Protein AF-A0A2V9H3C1-F1 (afdb_monomer_lite)

Secondary structure (DSSP, 8-state):
-HHHHHHTT--HHHHHHHHTTSS---HHHHHHHHHHTTS-GGGGSPPPP---SS--GGGPPP-EEETTEE-

Radius of gyration: 18.51 Å; chains: 1; bounding box: 47×23×43 Å

pLDDT: mean 89.6, std 7.92, range [68.81, 97.0]

Foldseek 3Di:
DVVLCVQLVHDPVQVVCVVVVNDDDDPVSLCSSCVVVVHDSCVVDDDPPDPDPDADPVRDDWDDPDPPDTD

Structure (mmCIF, N/CA/C/O backbone):
data_AF-A0A2V9H3C1-F1
#
_entry.id   AF-A0A2V9H3C1-F1
#
loop_
_atom_site.group_PDB
_atom_site.id
_atom_site.type_symbol
_atom_site.label_atom_id
_atom_site.label_alt_id
_atom_site.label_comp_id
_atom_site.label_asym_id
_atom_site.label_entity_id
_atom_site.label_seq_id
_atom_site.pdbx_PDB_ins_code
_at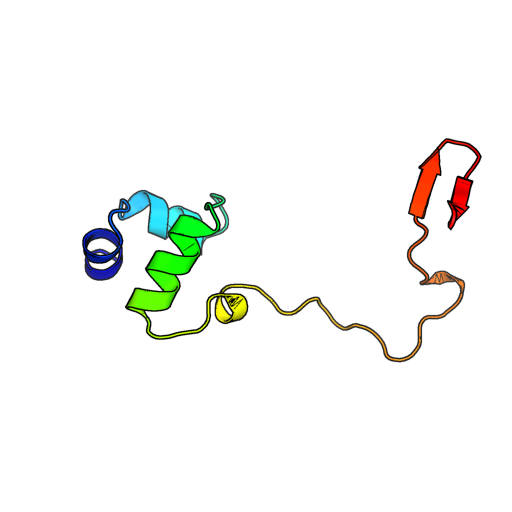om_site.Cartn_x
_atom_site.Cartn_y
_atom_site.Cartn_z
_atom_site.occupancy
_atom_site.B_iso_or_equiv
_atom_site.auth_seq_id
_atom_site.auth_comp_id
_atom_site.auth_asym_id
_atom_site.auth_atom_id
_atom_site.pdbx_PDB_model_num
ATOM 1 N N . LEU A 1 1 ? -14.422 2.915 4.516 1.00 84.38 1 LEU A N 1
ATOM 2 C CA . LEU A 1 1 ? -13.131 3.039 5.242 1.00 84.38 1 LEU A CA 1
ATOM 3 C C . LEU A 1 1 ? -13.181 2.700 6.737 1.00 84.38 1 LEU A C 1
ATOM 5 O O . LEU A 1 1 ? -12.305 1.972 7.184 1.00 84.38 1 LEU A O 1
ATOM 9 N N . ALA A 1 2 ? -14.137 3.210 7.528 1.00 93.94 2 ALA A N 1
ATOM 10 C CA . ALA A 1 2 ? -14.106 3.092 8.999 1.00 93.94 2 ALA A CA 1
ATOM 11 C C . ALA A 1 2 ? -13.985 1.653 9.541 1.00 93.94 2 ALA A C 1
ATOM 13 O O . ALA A 1 2 ? -13.247 1.409 10.493 1.00 93.94 2 ALA A O 1
ATOM 14 N N . GLN A 1 3 ? -14.658 0.691 8.907 1.00 95.81 3 GLN A N 1
ATOM 15 C CA . GLN A 1 3 ? -14.581 -0.723 9.277 1.00 95.81 3 GLN A CA 1
ATOM 16 C C . GLN A 1 3 ? -13.174 -1.308 9.071 1.00 95.81 3 GLN A C 1
ATOM 18 O O . GLN A 1 3 ? -12.629 -1.936 9.974 1.00 95.81 3 GLN A O 1
ATOM 23 N N . VAL A 1 4 ? -12.572 -1.063 7.905 1.00 94.00 4 VAL A N 1
ATOM 24 C CA . VAL A 1 4 ? -11.226 -1.540 7.546 1.00 94.00 4 VAL A CA 1
ATOM 25 C C . VAL A 1 4 ? -10.192 -0.898 8.459 1.00 94.00 4 VAL A C 1
ATOM 27 O O . VAL A 1 4 ? -9.343 -1.590 9.007 1.00 94.00 4 VAL A O 1
ATOM 30 N N . ALA A 1 5 ? -10.297 0.416 8.668 1.00 95.75 5 ALA A N 1
ATOM 31 C CA . ALA A 1 5 ? -9.434 1.173 9.566 1.00 95.75 5 ALA A CA 1
ATOM 32 C C . ALA A 1 5 ? -9.414 0.546 10.971 1.00 95.75 5 ALA A C 1
ATOM 34 O O . ALA A 1 5 ? -8.354 0.202 11.491 1.00 95.75 5 ALA A O 1
ATOM 35 N N . ARG A 1 6 ? -10.601 0.265 11.525 1.00 95.50 6 ARG A N 1
ATOM 36 C CA . ARG A 1 6 ? -10.755 -0.400 12.824 1.00 95.50 6 ARG A CA 1
ATOM 37 C C . ARG A 1 6 ? -10.170 -1.814 12.835 1.00 95.50 6 ARG A C 1
ATOM 39 O O . ARG A 1 6 ? -9.383 -2.136 13.717 1.00 95.50 6 ARG A O 1
ATOM 46 N N . ALA A 1 7 ? -10.513 -2.645 11.852 1.00 95.44 7 ALA A N 1
ATOM 47 C CA . ALA A 1 7 ? -10.074 -4.041 11.794 1.00 95.44 7 ALA A CA 1
ATOM 48 C C . ALA A 1 7 ? -8.564 -4.195 11.548 1.00 95.44 7 ALA A C 1
ATOM 50 O O . ALA A 1 7 ? -7.950 -5.177 11.958 1.00 95.44 7 ALA A O 1
ATOM 51 N N . THR A 1 8 ? -7.958 -3.222 10.871 1.00 94.44 8 THR A N 1
ATOM 52 C CA . THR A 1 8 ? -6.537 -3.223 10.519 1.00 94.44 8 THR A CA 1
ATOM 53 C C . THR A 1 8 ? -5.711 -2.309 11.418 1.00 94.44 8 THR A C 1
ATOM 55 O O . THR A 1 8 ? -4.524 -2.151 11.154 1.00 94.44 8 THR A O 1
ATOM 58 N N . GLY A 1 9 ? -6.286 -1.712 12.468 1.00 94.75 9 GLY A N 1
ATOM 59 C CA . GLY A 1 9 ? -5.564 -0.853 13.411 1.00 94.75 9 GLY A CA 1
ATOM 60 C C . GLY A 1 9 ? -4.859 0.339 12.754 1.00 94.75 9 GLY A C 1
ATOM 61 O O . GLY A 1 9 ? -3.735 0.663 13.132 1.00 94.75 9 GLY A O 1
ATOM 62 N N . VAL A 1 10 ? -5.472 0.947 11.736 1.00 94.81 10 VAL A N 1
ATOM 63 C CA . VAL A 1 10 ? -5.000 2.196 11.111 1.00 94.81 10 VAL A CA 1
ATOM 64 C C . VAL A 1 10 ? -6.075 3.271 11.224 1.00 94.81 10 VAL A C 1
ATOM 66 O O . VAL A 1 10 ? -7.250 2.965 11.414 1.00 94.81 10 VAL A O 1
ATOM 69 N N . SER A 1 11 ? -5.701 4.545 11.103 1.00 96.75 11 SER A N 1
ATOM 70 C CA . SER A 1 11 ? -6.691 5.623 11.113 1.00 96.75 11 SER A CA 1
ATOM 71 C C . SER 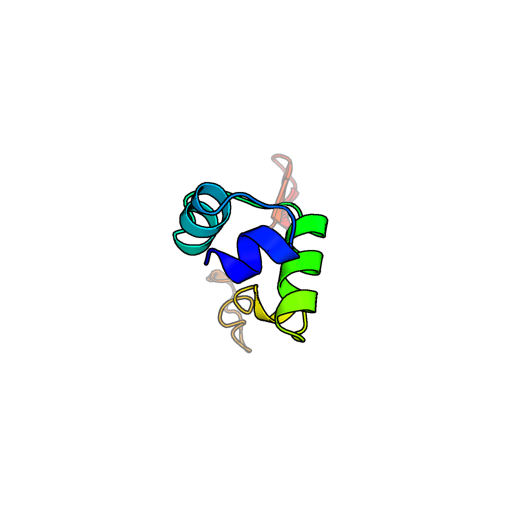A 1 11 ? -7.447 5.705 9.782 1.00 96.75 11 SER A C 1
ATOM 73 O O . SER A 1 11 ? -6.939 5.335 8.720 1.00 96.75 11 SER A O 1
ATOM 75 N N . VAL A 1 12 ? -8.675 6.229 9.824 1.00 97.00 12 VAL A N 1
ATOM 76 C CA . VAL A 1 12 ? -9.465 6.490 8.608 1.00 97.00 12 VAL A CA 1
ATOM 77 C C . VAL A 1 12 ? -8.754 7.497 7.702 1.00 97.00 12 VAL A C 1
ATOM 79 O O . VAL A 1 12 ? -8.710 7.296 6.493 1.00 97.00 12 VAL A O 1
ATOM 82 N N . GLY A 1 13 ? -8.145 8.536 8.285 1.00 96.56 13 GLY A N 1
ATOM 83 C CA . GLY A 1 13 ? -7.368 9.532 7.545 1.00 96.56 13 GLY A CA 1
ATOM 84 C C . GLY A 1 13 ? -6.150 8.929 6.844 1.00 96.56 13 GLY A C 1
ATOM 85 O O . GLY A 1 13 ? -5.921 9.226 5.675 1.00 96.56 13 GLY A O 1
ATOM 86 N N . PHE A 1 14 ? -5.430 8.020 7.513 1.00 95.44 14 PHE A N 1
ATOM 87 C CA . PHE A 1 14 ? -4.324 7.273 6.910 1.00 95.44 14 PHE A CA 1
ATOM 88 C C . PHE A 1 14 ? -4.793 6.458 5.705 1.00 95.44 14 PHE A C 1
ATOM 90 O O . PHE A 1 14 ? -4.224 6.579 4.624 1.00 95.44 14 PHE A O 1
ATOM 97 N N . LEU A 1 15 ? -5.854 5.662 5.873 1.00 95.56 15 LEU A N 1
ATOM 98 C CA . LEU A 1 15 ? -6.378 4.821 4.797 1.00 95.56 15 LEU A CA 1
ATOM 99 C C . LEU A 1 15 ? -6.864 5.672 3.609 1.00 95.56 15 LEU A C 1
ATOM 101 O O . LEU A 1 15 ? -6.629 5.3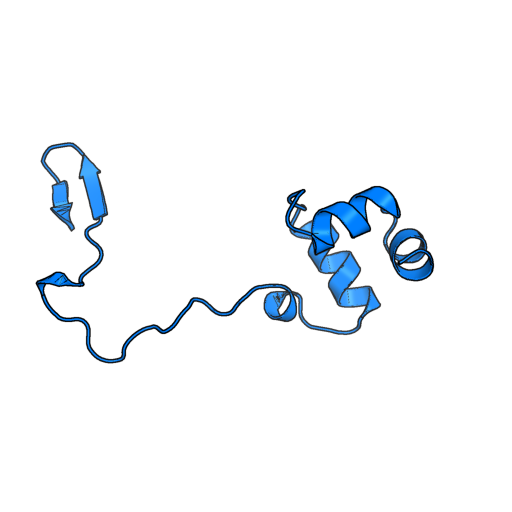18 2.462 1.00 95.56 15 LEU A O 1
ATOM 105 N N . SER A 1 16 ? -7.443 6.841 3.887 1.00 96.38 16 SER A N 1
ATOM 106 C CA . SER A 1 16 ? -7.884 7.794 2.868 1.00 96.38 16 SER A CA 1
ATOM 107 C C . SER A 1 16 ? -6.717 8.440 2.109 1.00 96.38 16 SER A C 1
ATOM 109 O O . SER A 1 16 ? -6.773 8.586 0.890 1.00 96.38 16 SER A O 1
ATOM 111 N N . ALA A 1 17 ? -5.640 8.815 2.807 1.00 96.44 17 ALA A N 1
ATOM 112 C CA . ALA A 1 17 ? -4.425 9.332 2.176 1.00 96.44 17 ALA A CA 1
ATOM 113 C C . ALA A 1 17 ? -3.700 8.253 1.354 1.00 96.44 17 ALA A C 1
ATOM 115 O O . ALA A 1 17 ? -3.155 8.561 0.295 1.00 96.44 17 ALA A O 1
ATOM 116 N N . LEU A 1 18 ? -3.730 6.998 1.816 1.00 94.56 18 LEU A N 1
ATOM 117 C CA . LEU A 1 18 ? -3.173 5.847 1.108 1.00 94.56 18 LEU A CA 1
ATOM 118 C C . LEU A 1 18 ? -3.910 5.585 -0.215 1.00 94.56 18 LEU A C 1
ATOM 120 O O . LEU A 1 18 ? -3.258 5.455 -1.245 1.00 94.56 18 LEU A O 1
ATOM 124 N N . GLU A 1 19 ? -5.247 5.572 -0.208 1.00 93.00 19 GLU A N 1
ATOM 125 C CA . GLU A 1 19 ? -6.065 5.376 -1.420 1.00 93.00 19 GLU A CA 1
ATOM 126 C C . GLU A 1 19 ? -5.851 6.479 -2.469 1.00 93.00 19 GLU A C 1
ATOM 128 O O . GLU A 1 19 ? -5.909 6.213 -3.665 1.00 93.00 19 GLU A O 1
ATOM 133 N N . ARG A 1 20 ? -5.551 7.711 -2.038 1.00 95.00 20 ARG A N 1
ATOM 134 C CA . ARG A 1 20 ? -5.226 8.834 -2.936 1.00 95.00 20 ARG A CA 1
ATOM 135 C C . ARG A 1 20 ? -3.756 8.891 -3.367 1.00 95.00 20 ARG A C 1
ATOM 137 O O . ARG A 1 20 ? -3.356 9.865 -3.998 1.00 95.00 20 ARG A O 1
ATOM 144 N N . GLY A 1 21 ? -2.925 7.931 -2.958 1.00 92.50 21 GLY A N 1
ATOM 145 C CA . GLY A 1 21 ? -1.485 7.940 -3.237 1.00 92.50 21 GLY A CA 1
ATOM 146 C C . GLY A 1 21 ? -0.704 9.061 -2.534 1.00 92.50 21 GLY A C 1
ATOM 147 O O . GLY A 1 21 ? 0.468 9.278 -2.833 1.00 92.50 21 GLY A O 1
ATOM 148 N N . GLN A 1 22 ? -1.321 9.766 -1.581 1.00 94.19 22 GLN A N 1
ATOM 149 C CA . GLN A 1 22 ? -0.694 10.860 -0.829 1.00 94.19 22 GLN A CA 1
ATOM 150 C C . GLN A 1 22 ? 0.229 10.357 0.287 1.00 94.19 22 GLN A C 1
ATOM 152 O O . GLN A 1 22 ? 1.020 11.124 0.831 1.00 94.19 22 GLN A O 1
ATOM 157 N N . MET A 1 23 ? 0.125 9.078 0.654 1.00 92.50 23 MET A N 1
ATOM 158 C CA . MET A 1 23 ? 0.937 8.472 1.701 1.00 92.50 23 MET A CA 1
ATOM 159 C C . MET A 1 23 ? 1.378 7.066 1.307 1.00 92.50 23 MET A C 1
ATOM 161 O O . MET A 1 23 ? 0.614 6.299 0.727 1.00 92.50 23 MET A O 1
ATOM 165 N N . ARG A 1 24 ? 2.615 6.713 1.665 1.00 91.50 24 ARG A N 1
ATOM 166 C CA . ARG A 1 24 ? 3.140 5.352 1.521 1.00 91.50 24 ARG A CA 1
ATOM 167 C C . ARG A 1 24 ? 2.908 4.555 2.800 1.00 91.50 24 ARG A C 1
ATOM 169 O O . ARG A 1 24 ? 2.907 5.101 3.899 1.00 91.50 24 ARG A O 1
ATOM 176 N N . SER A 1 25 ? 2.734 3.249 2.649 1.00 92.50 25 SER A N 1
ATOM 177 C CA . SER A 1 25 ? 2.490 2.317 3.749 1.00 92.50 25 SER A CA 1
ATOM 178 C C . SER A 1 25 ? 3.597 1.272 3.827 1.00 92.50 25 SER A C 1
ATOM 180 O O . SER A 1 25 ? 4.241 0.957 2.827 1.00 92.50 25 SER A O 1
ATOM 182 N N . SER A 1 26 ? 3.807 0.702 5.013 1.00 95.00 26 SER A N 1
ATOM 183 C CA . SER A 1 26 ? 4.691 -0.452 5.165 1.00 95.00 26 SER A CA 1
ATOM 184 C C . SER A 1 26 ? 4.045 -1.714 4.582 1.00 95.00 26 SER A C 1
ATOM 186 O O . SER A 1 26 ? 2.821 -1.885 4.602 1.00 95.00 26 SER A O 1
ATOM 188 N N . ILE A 1 27 ? 4.873 -2.661 4.132 1.00 95.50 27 ILE A N 1
ATOM 189 C CA . ILE A 1 27 ? 4.404 -3.970 3.641 1.00 95.50 27 ILE A CA 1
ATOM 190 C C . ILE A 1 27 ? 3.602 -4.702 4.727 1.00 95.50 27 ILE A C 1
ATOM 192 O O . ILE A 1 27 ? 2.599 -5.352 4.436 1.00 95.50 27 ILE A O 1
ATOM 196 N N . ALA A 1 28 ? 4.000 -4.573 5.997 1.00 95.19 28 ALA A N 1
ATOM 197 C CA . ALA A 1 28 ? 3.292 -5.185 7.117 1.00 95.19 28 ALA A CA 1
ATOM 198 C C . ALA A 1 28 ? 1.841 -4.685 7.229 1.00 95.19 28 ALA A C 1
ATOM 200 O O . ALA A 1 28 ? 0.926 -5.495 7.406 1.00 95.19 28 ALA A O 1
ATOM 201 N N . THR A 1 29 ? 1.628 -3.376 7.071 1.00 95.56 29 THR A N 1
ATOM 202 C CA . THR A 1 29 ? 0.296 -2.761 7.082 1.00 95.56 29 THR A CA 1
ATOM 203 C C . THR A 1 29 ? -0.514 -3.170 5.853 1.00 95.56 29 THR A C 1
ATOM 205 O O . THR A 1 29 ? -1.657 -3.605 6.005 1.00 95.56 29 THR A O 1
ATOM 208 N N . LEU A 1 30 ? 0.078 -3.131 4.653 1.00 95.81 30 LEU A N 1
ATOM 209 C CA . LEU A 1 30 ? -0.577 -3.596 3.420 1.00 95.81 30 LEU A CA 1
ATOM 210 C C . LEU A 1 30 ? -1.005 -5.068 3.517 1.00 95.81 30 LEU A C 1
ATOM 212 O O . LEU A 1 30 ? -2.122 -5.415 3.145 1.00 95.81 30 LEU A O 1
ATOM 216 N N . ARG A 1 31 ? -0.175 -5.929 4.117 1.00 95.81 31 ARG A N 1
ATOM 217 C CA . ARG A 1 31 ? -0.508 -7.340 4.363 1.00 95.81 31 ARG A CA 1
ATOM 218 C C . ARG A 1 31 ? -1.716 -7.500 5.287 1.00 95.81 31 ARG A C 1
ATOM 220 O O . ARG A 1 31 ? -2.513 -8.414 5.099 1.00 95.81 31 ARG A O 1
ATOM 227 N N . ARG A 1 32 ? -1.855 -6.638 6.297 1.00 95.81 32 ARG A N 1
ATOM 228 C CA . ARG A 1 32 ? -2.987 -6.659 7.237 1.00 95.81 32 ARG A CA 1
ATOM 229 C C . ARG A 1 32 ? -4.284 -6.216 6.552 1.00 95.81 32 ARG A C 1
ATOM 231 O O . ARG A 1 32 ? -5.317 -6.845 6.759 1.00 95.81 32 ARG A O 1
ATOM 238 N N . ILE A 1 33 ? -4.201 -5.208 5.683 1.00 95.88 33 ILE A N 1
ATOM 239 C CA . ILE A 1 33 ? -5.308 -4.757 4.827 1.00 95.88 33 ILE A CA 1
ATOM 240 C C . ILE A 1 33 ? -5.720 -5.858 3.836 1.00 95.88 33 ILE A C 1
ATOM 242 O O . ILE A 1 33 ? -6.899 -6.195 3.760 1.00 95.88 33 ILE A O 1
ATOM 246 N N . ALA A 1 34 ? -4.766 -6.489 3.146 1.00 96.25 34 ALA A N 1
ATOM 247 C CA . ALA A 1 34 ? -5.042 -7.575 2.201 1.00 96.25 34 ALA A CA 1
ATOM 248 C C . ALA A 1 34 ? -5.759 -8.765 2.866 1.00 96.25 34 ALA A C 1
ATOM 250 O O . ALA A 1 34 ? -6.740 -9.278 2.329 1.00 96.25 34 ALA A O 1
ATOM 251 N N . ARG A 1 35 ? -5.336 -9.153 4.081 1.00 96.00 35 ARG A N 1
ATOM 252 C CA . ARG A 1 35 ? -6.012 -10.200 4.869 1.00 96.00 35 ARG A CA 1
ATOM 253 C C . ARG A 1 35 ? -7.457 -9.846 5.204 1.00 96.00 35 ARG A C 1
ATOM 255 O O . ARG A 1 35 ? -8.311 -10.722 5.122 1.00 96.00 35 ARG A O 1
ATOM 262 N N . PHE A 1 36 ? -7.734 -8.592 5.570 1.00 96.25 36 PHE A N 1
ATOM 263 C CA . PHE A 1 36 ? -9.100 -8.142 5.847 1.00 96.25 36 PHE A CA 1
ATOM 264 C C . PHE A 1 36 ? -10.007 -8.327 4.622 1.00 96.25 36 PHE A C 1
ATOM 266 O O . PHE A 1 36 ? -11.111 -8.851 4.747 1.00 96.25 36 PHE A O 1
ATOM 273 N N . TYR A 1 37 ? -9.504 -7.984 3.435 1.00 95.69 37 TYR A N 1
ATOM 274 C CA . TYR A 1 37 ? -10.215 -8.167 2.167 1.00 95.69 37 TYR A CA 1
ATOM 275 C C . TYR A 1 37 ? -10.152 -9.590 1.600 1.00 95.69 37 TYR A C 1
ATOM 277 O O . TYR A 1 37 ? -10.719 -9.841 0.541 1.00 95.69 37 TYR A O 1
ATOM 285 N N . ARG A 1 38 ? -9.477 -10.524 2.283 1.00 96.75 38 ARG A N 1
ATOM 286 C CA . ARG A 1 38 ? -9.257 -11.903 1.814 1.00 96.75 38 ARG A CA 1
ATOM 287 C C . ARG A 1 38 ? -8.642 -11.964 0.408 1.00 96.75 38 ARG A C 1
ATOM 289 O O . ARG A 1 38 ? -8.960 -12.854 -0.372 1.00 96.75 38 ARG A O 1
ATOM 296 N N . THR A 1 39 ? -7.746 -11.026 0.105 1.00 96.25 39 THR A N 1
ATOM 297 C CA . THR A 1 39 ? -7.012 -10.969 -1.164 1.00 96.25 39 THR A CA 1
ATOM 298 C C . THR A 1 39 ? -5.513 -11.174 -0.952 1.00 96.25 39 THR A C 1
ATOM 300 O O . THR A 1 39 ? -4.996 -11.092 0.168 1.00 96.25 39 THR A O 1
ATOM 303 N N . ASN A 1 40 ? -4.797 -11.436 -2.042 1.00 94.12 40 ASN A N 1
ATOM 304 C CA . ASN A 1 40 ? -3.342 -11.441 -2.050 1.00 94.12 40 ASN A CA 1
ATOM 305 C C . ASN A 1 40 ? -2.814 -9.997 -2.001 1.00 94.12 40 ASN A C 1
ATOM 307 O O . ASN A 1 40 ? -3.335 -9.122 -2.681 1.00 94.12 40 ASN A O 1
ATOM 311 N N . ILE A 1 41 ? -1.744 -9.748 -1.243 1.00 93.81 41 ILE A N 1
ATOM 312 C CA . ILE A 1 41 ? -1.100 -8.428 -1.181 1.00 93.81 41 ILE A CA 1
ATOM 313 C C . ILE A 1 41 ? -0.673 -7.911 -2.565 1.00 93.81 41 ILE A C 1
ATOM 315 O O . ILE A 1 41 ? -0.709 -6.707 -2.792 1.00 93.81 41 ILE A O 1
ATOM 319 N N . LEU A 1 42 ? -0.328 -8.805 -3.497 1.00 92.50 42 LEU A N 1
ATOM 320 C CA . LEU A 1 42 ? 0.029 -8.461 -4.874 1.00 92.50 42 LEU A CA 1
ATOM 321 C C . LEU A 1 42 ? -1.115 -7.771 -5.626 1.00 92.50 42 LEU A C 1
ATOM 323 O O . LEU A 1 42 ? -0.841 -6.968 -6.506 1.00 92.50 42 LEU A O 1
ATOM 327 N N . SER A 1 43 ? -2.377 -8.007 -5.249 1.00 92.00 43 SER A N 1
ATOM 328 C CA . SER A 1 43 ? -3.523 -7.322 -5.862 1.00 92.00 43 SER A CA 1
ATOM 329 C C . SER A 1 43 ? -3.621 -5.843 -5.478 1.00 92.00 43 SER A C 1
ATOM 331 O O . SER A 1 43 ? -4.468 -5.138 -6.011 1.00 92.00 43 SER A O 1
ATOM 333 N N . LEU A 1 44 ? -2.833 -5.391 -4.495 1.00 91.19 44 LEU A N 1
ATOM 334 C CA . LEU A 1 44 ? -2.764 -3.988 -4.076 1.00 91.19 44 LEU A CA 1
ATOM 335 C C . LEU A 1 44 ? -1.699 -3.201 -4.847 1.00 91.19 44 LEU A C 1
ATOM 337 O O . LEU A 1 44 ? -1.581 -1.994 -4.652 1.00 91.19 44 LEU A O 1
ATOM 341 N N . PHE A 1 45 ? -0.897 -3.879 -5.666 1.00 90.00 45 PHE A N 1
ATOM 342 C CA . PHE A 1 45 ? 0.113 -3.258 -6.506 1.00 90.00 45 PHE A CA 1
ATOM 343 C C . PHE A 1 45 ? -0.376 -3.243 -7.946 1.00 90.00 45 PHE A C 1
ATOM 345 O O . PHE A 1 45 ? -1.003 -4.194 -8.414 1.00 90.00 45 PHE A O 1
ATOM 352 N N . GLU A 1 46 ? -0.049 -2.173 -8.659 1.00 84.38 46 GLU A N 1
ATOM 353 C CA . GLU A 1 46 ? -0.160 -2.189 -10.108 1.00 84.38 46 GLU A CA 1
ATOM 354 C C . GLU A 1 46 ? 0.798 -3.248 -10.652 1.00 84.38 46 GLU A C 1
ATOM 356 O O . GLU A 1 46 ? 1.932 -3.394 -10.176 1.00 84.38 46 GLU A O 1
ATOM 361 N N . ALA A 1 47 ? 0.335 -4.010 -11.643 1.00 78.19 47 ALA A N 1
ATOM 362 C CA . ALA A 1 47 ? 1.240 -4.846 -12.408 1.00 78.19 47 ALA A CA 1
ATOM 363 C C . ALA A 1 47 ? 2.359 -3.948 -12.946 1.00 78.19 47 ALA A C 1
ATOM 365 O O . ALA A 1 47 ? 2.100 -2.815 -13.359 1.00 78.19 47 ALA A O 1
ATOM 366 N N . ALA A 1 48 ? 3.600 -4.443 -12.932 1.00 70.62 48 ALA A N 1
ATOM 367 C CA . ALA A 1 48 ? 4.665 -3.778 -13.666 1.00 70.62 48 ALA A CA 1
ATOM 368 C C . ALA A 1 48 ? 4.127 -3.507 -15.078 1.00 70.62 48 ALA A C 1
ATOM 370 O O . ALA A 1 48 ? 3.620 -4.437 -15.709 1.00 70.62 48 ALA A O 1
ATOM 371 N N . GLY A 1 49 ? 4.141 -2.234 -15.494 1.00 69.62 49 GLY A N 1
ATOM 372 C CA . GLY A 1 49 ? 3.572 -1.808 -16.773 1.00 69.62 49 GLY A CA 1
ATOM 373 C C . GLY A 1 49 ? 4.103 -2.650 -17.930 1.00 69.62 49 GLY A C 1
ATOM 374 O O . GLY A 1 49 ? 5.099 -3.354 -17.757 1.00 69.62 49 GLY A O 1
ATOM 375 N N . ASP A 1 50 ? 3.432 -2.579 -19.085 1.00 69.75 50 ASP A N 1
ATOM 376 C CA . ASP A 1 50 ? 3.718 -3.411 -20.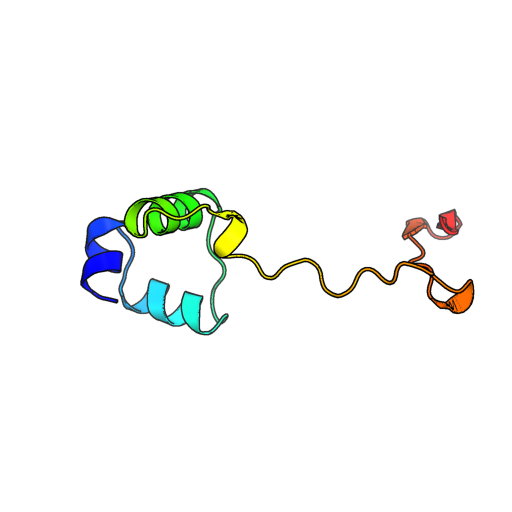258 1.00 69.75 50 ASP A CA 1
ATOM 377 C C . ASP A 1 50 ? 5.214 -3.713 -20.392 1.00 69.75 50 ASP A C 1
ATOM 379 O O . ASP A 1 50 ? 6.028 -2.827 -20.648 1.00 69.75 50 ASP A O 1
ATOM 383 N N . ASN A 1 51 ? 5.576 -4.977 -20.171 1.00 70.25 51 ASN A N 1
ATOM 384 C CA . ASN A 1 51 ? 6.889 -5.489 -20.521 1.00 70.25 51 ASN A CA 1
ATOM 385 C C . ASN A 1 51 ? 6.792 -5.876 -21.995 1.00 70.25 51 ASN A C 1
ATOM 387 O O . ASN A 1 51 ? 6.282 -6.965 -22.294 1.00 70.25 51 ASN A O 1
ATOM 391 N N . PRO A 1 52 ? 7.204 -5.004 -22.935 1.00 77.56 52 PRO A N 1
ATOM 392 C CA . PRO A 1 52 ? 7.087 -5.329 -24.339 1.00 77.56 52 PRO A CA 1
ATOM 393 C C . PRO A 1 52 ? 7.891 -6.601 -24.599 1.00 77.56 52 PRO A C 1
ATOM 395 O O . PRO A 1 52 ? 9.056 -6.714 -24.220 1.00 77.56 52 PRO A O 1
ATOM 398 N N . ARG A 1 53 ? 7.266 -7.571 -25.274 1.00 82.44 53 ARG A N 1
ATOM 399 C CA . ARG A 1 53 ? 7.910 -8.845 -25.637 1.00 82.44 53 ARG A CA 1
ATOM 400 C C . ARG A 1 53 ? 9.153 -8.638 -26.518 1.00 82.44 53 ARG A C 1
ATOM 402 O O . ARG A 1 53 ? 9.984 -9.531 -26.628 1.00 82.44 53 ARG A O 1
ATOM 409 N N . LEU A 1 54 ? 9.271 -7.457 -27.129 1.00 88.69 54 LEU A N 1
ATOM 410 C CA . LEU A 1 54 ? 10.403 -7.012 -27.927 1.00 88.69 54 LEU A CA 1
ATOM 411 C C . LEU A 1 54 ? 10.900 -5.651 -27.421 1.00 88.69 54 LEU A C 1
ATOM 413 O O . LEU A 1 54 ? 10.188 -4.655 -27.515 1.00 88.69 54 LEU A O 1
ATOM 417 N N . VAL A 1 55 ? 12.148 -5.603 -26.956 1.00 89.44 55 VAL A N 1
ATOM 418 C CA . VAL A 1 55 ? 12.837 -4.360 -26.585 1.00 89.44 55 VAL A CA 1
ATOM 419 C C . VAL A 1 55 ? 13.785 -3.964 -27.717 1.00 89.44 55 VAL A C 1
ATOM 421 O O . VAL A 1 55 ? 14.724 -4.698 -28.039 1.00 89.44 55 VAL A O 1
ATOM 424 N N . ARG A 1 56 ? 13.559 -2.800 -28.335 1.00 89.62 56 ARG A N 1
ATOM 425 C CA . ARG A 1 56 ? 14.464 -2.262 -29.367 1.00 89.62 56 ARG A CA 1
ATOM 426 C C . ARG A 1 56 ? 15.768 -1.761 -28.730 1.00 89.62 56 ARG A C 1
ATOM 428 O O . ARG A 1 56 ? 15.740 -1.365 -27.567 1.00 89.62 56 ARG A O 1
ATOM 435 N N . PRO A 1 57 ? 16.904 -1.728 -29.454 1.00 89.69 57 PRO A N 1
ATOM 436 C CA . PRO A 1 57 ? 18.185 -1.278 -28.897 1.00 89.69 57 PRO A CA 1
ATOM 437 C C . PRO A 1 57 ? 18.127 0.074 -28.168 1.00 89.69 57 PRO A C 1
ATOM 439 O O . PRO A 1 57 ? 18.722 0.214 -27.108 1.00 89.69 57 PRO A O 1
ATOM 442 N N . ASN A 1 58 ? 17.346 1.029 -28.680 1.00 89.62 58 ASN A N 1
ATOM 443 C CA . ASN A 1 58 ? 17.155 2.361 -28.092 1.00 89.62 58 ASN A CA 1
ATOM 444 C C . ASN A 1 58 ? 16.159 2.417 -26.915 1.00 89.62 58 ASN A C 1
ATOM 446 O O . ASN A 1 58 ? 16.008 3.467 -26.302 1.00 89.62 58 ASN A O 1
ATOM 450 N N . GLN A 1 59 ? 15.460 1.321 -26.617 1.00 88.19 59 GLN A N 1
ATOM 451 C CA . GLN A 1 59 ? 14.470 1.213 -25.537 1.00 88.19 59 GLN A CA 1
ATOM 452 C C . GLN A 1 59 ? 14.975 0.366 -24.362 1.00 88.19 59 GLN A C 1
ATOM 454 O O . GLN A 1 59 ? 14.243 0.139 -23.397 1.00 88.19 59 GLN A O 1
ATOM 459 N N . ARG A 1 60 ? 16.209 -0.146 -24.441 1.00 86.38 60 ARG A N 1
ATOM 460 C CA . ARG A 1 60 ? 16.817 -0.923 -23.361 1.00 86.38 60 ARG A CA 1
ATOM 461 C C . ARG A 1 60 ? 17.047 -0.007 -22.165 1.00 86.38 60 ARG A C 1
ATOM 463 O O . ARG A 1 60 ? 17.629 1.064 -22.306 1.00 86.38 60 ARG A O 1
ATOM 470 N N . LYS A 1 61 ? 16.587 -0.435 -20.988 1.00 85.31 61 LYS A N 1
ATOM 471 C CA . LYS A 1 61 ? 16.970 0.207 -19.728 1.00 85.31 61 LYS A CA 1
ATOM 472 C C . LYS A 1 61 ? 18.469 -0.016 -19.549 1.00 85.31 61 LYS A C 1
ATOM 474 O O . LYS A 1 61 ? 18.896 -1.164 -19.579 1.00 85.31 61 LYS A O 1
ATOM 479 N N . ILE A 1 62 ? 19.222 1.066 -19.402 1.00 87.31 62 ILE A N 1
ATOM 480 C CA . ILE A 1 62 ? 20.658 1.029 -19.124 1.00 87.31 62 ILE A CA 1
ATOM 481 C C . ILE A 1 62 ? 20.824 1.239 -17.625 1.00 87.31 62 ILE A C 1
ATOM 483 O O . ILE A 1 62 ? 20.254 2.182 -17.068 1.00 87.31 62 ILE A O 1
ATOM 487 N N . LEU A 1 63 ? 21.566 0.352 -16.974 1.00 83.50 63 LEU A N 1
ATOM 488 C CA . LEU A 1 63 ? 21.945 0.521 -15.582 1.00 83.50 63 LEU A CA 1
ATOM 489 C C . LEU A 1 63 ? 23.275 1.276 -15.529 1.00 83.50 63 LEU A C 1
ATOM 491 O O . LEU A 1 63 ? 24.315 0.748 -15.919 1.00 83.50 63 LEU A O 1
ATOM 495 N N . GLU A 1 64 ? 23.236 2.513 -15.043 1.00 86.25 64 GLU A N 1
ATOM 496 C CA . GLU A 1 64 ? 24.436 3.314 -14.793 1.00 86.25 64 GLU A CA 1
ATOM 497 C C . GLU A 1 64 ? 24.791 3.186 -13.311 1.00 86.25 64 GLU A C 1
ATOM 499 O O . GLU A 1 64 ? 24.093 3.712 -12.444 1.00 86.25 64 GLU A O 1
ATOM 504 N N . THR A 1 65 ? 25.829 2.403 -13.011 1.00 80.94 65 THR A N 1
ATOM 505 C CA . THR A 1 65 ? 26.234 2.119 -11.621 1.00 80.94 65 THR A CA 1
ATOM 506 C C . THR A 1 65 ? 27.387 3.010 -11.156 1.00 80.94 65 THR A C 1
ATOM 508 O O . THR A 1 65 ? 27.448 3.367 -9.983 1.00 80.94 65 THR A O 1
ATOM 511 N N . THR A 1 66 ? 28.279 3.399 -12.066 1.00 80.69 66 THR A N 1
ATOM 512 C CA . THR A 1 66 ? 29.423 4.298 -11.840 1.00 80.69 66 THR A CA 1
ATOM 513 C C . THR A 1 66 ? 29.744 5.020 -13.156 1.00 80.69 66 THR A C 1
ATOM 515 O O . THR A 1 66 ? 29.296 4.544 -14.200 1.00 80.69 66 THR A O 1
ATOM 518 N N . PRO A 1 67 ? 30.511 6.134 -13.148 1.00 78.12 67 PRO A N 1
ATOM 519 C CA . PRO A 1 67 ? 30.743 6.965 -14.338 1.00 78.12 67 PRO A CA 1
ATOM 520 C C . PRO A 1 67 ? 31.203 6.201 -15.591 1.00 78.12 67 PRO A C 1
ATOM 522 O O . PRO A 1 67 ? 30.858 6.597 -16.698 1.00 78.12 67 PRO A O 1
ATOM 525 N N . ASP A 1 68 ? 31.898 5.073 -15.410 1.00 78.12 68 ASP A N 1
ATOM 526 C CA . ASP A 1 68 ? 32.455 4.257 -16.497 1.00 78.12 68 ASP A CA 1
ATOM 527 C C . ASP A 1 68 ? 31.794 2.876 -16.668 1.00 78.12 68 ASP A C 1
ATOM 529 O O . ASP A 1 68 ? 32.263 2.060 -17.462 1.00 78.12 68 ASP A O 1
ATOM 533 N N . VAL A 1 69 ? 30.710 2.571 -15.941 1.00 78.69 69 VAL A N 1
ATOM 534 C CA . VAL A 1 69 ? 30.052 1.253 -16.009 1.00 78.69 69 VAL A CA 1
ATOM 535 C C . VAL A 1 69 ? 28.590 1.401 -16.418 1.00 78.69 69 VAL A C 1
ATOM 537 O O . VAL A 1 69 ? 27.751 1.874 -15.646 1.00 78.69 69 VAL A O 1
ATOM 540 N N . ARG A 1 70 ? 28.296 0.940 -17.640 1.00 75.62 70 ARG A N 1
ATOM 541 C CA . ARG A 1 70 ? 26.959 0.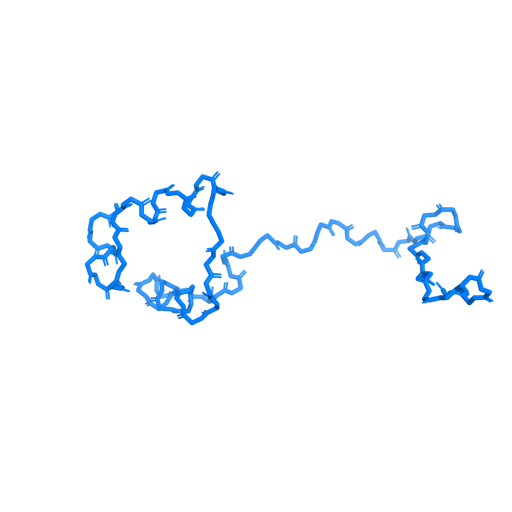890 -18.247 1.00 75.62 70 ARG A CA 1
ATOM 542 C C . ARG A 1 70 ? 26.631 -0.566 -18.589 1.00 75.62 70 ARG 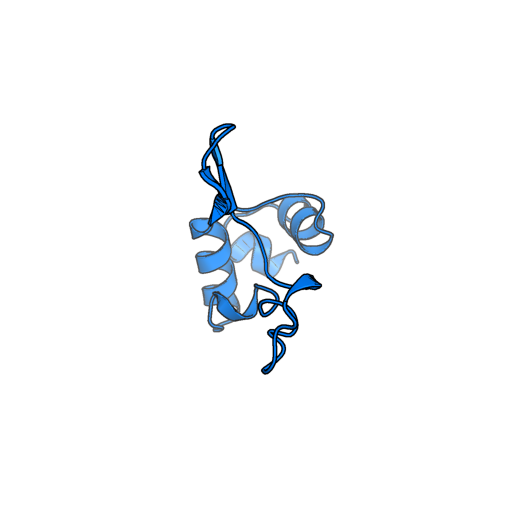A C 1
ATOM 544 O O . ARG A 1 70 ? 27.382 -1.185 -19.344 1.00 75.62 70 ARG A O 1
ATOM 551 N N . MET A 1 71 ? 25.549 -1.100 -18.019 1.00 68.81 71 MET A N 1
ATOM 552 C CA . MET A 1 71 ? 25.036 -2.459 -18.275 1.00 68.81 71 MET A CA 1
ATOM 553 C C . MET A 1 71 ? 23.673 -2.426 -18.959 1.00 68.81 71 MET A C 1
ATOM 555 O O . MET A 1 71 ? 22.859 -1.544 -18.600 1.00 68.81 71 MET A O 1
#

Sequence (71 aa):
LAQVARATGVSVGFLSALERGQMRSSIATLRRIARFYRTNILSLFEAAGDNPRLVRPNQRKILETTPDVRM